Protein AF-A0A6J3BWF7-F1 (afdb_monomer_lite)

Secondary structure (DSSP, 8-state):
-BTTB-EEEEEEETTEEEEEES-GGGT---EEEEETTTTEEEEEE---SSPPP-----SPPEEEE-TTS-EEEEETTEEEEEEEEETTEEEEEETTTTTS----EEEEETTS-EEEEE---SS---HHHHHHHHHHTTS-----TT--------------

pLDDT: mean 75.86, std 21.54, range [25.66, 96.62]

Foldseek 3Di:
DPPLFDWDFDAADPQATKTDTPVVVVVFPWIWGAHPVVRDTPDTDHDGPDDRPPLPDPPDWDWDADPVRATWIDDPLWIWHFDDADPFGTKTATPCCPVQVWGWIFGAGPVRRTRDTDPDTPDDHDPVVVVVVVVVVVPDPDDDPPPDDDDDDDDDDDDD

Structure (mmCIF, N/CA/C/O backbone):
data_AF-A0A6J3BWF7-F1
#
_entry.id   AF-A0A6J3BWF7-F1
#
loop_
_atom_site.group_PDB
_atom_site.id
_atom_site.type_symbol
_atom_site.label_atom_id
_atom_site.label_alt_id
_atom_site.label_comp_id
_atom_site.label_asym_id
_atom_site.label_entity_id
_atom_site.label_seq_id
_atom_site.pdbx_PDB_ins_code
_atom_site.Cartn_x
_atom_site.Cartn_y
_atom_site.Cartn_z
_atom_site.occupancy
_atom_site.B_iso_or_equiv
_atom_site.auth_seq_id
_atom_site.auth_comp_id
_atom_site.auth_asym_id
_atom_site.auth_atom_id
_atom_site.pdbx_PDB_model_num
ATOM 1 N N . MET A 1 1 ? -7.138 -2.934 9.316 1.00 67.62 1 MET A N 1
ATOM 2 C CA . MET A 1 1 ? -8.089 -3.472 8.312 1.00 67.62 1 MET A CA 1
ATOM 3 C C . MET A 1 1 ? -9.252 -4.095 9.055 1.00 67.62 1 MET A C 1
ATOM 5 O O . MET A 1 1 ? -9.026 -4.572 10.158 1.00 67.62 1 MET A O 1
ATOM 9 N N . LEU A 1 2 ? -10.454 -4.071 8.487 1.00 71.62 2 LEU A N 1
ATOM 10 C CA . LEU A 1 2 ? -11.646 -4.719 9.043 1.00 71.62 2 LEU A CA 1
ATOM 11 C C . LEU A 1 2 ? -12.476 -5.258 7.873 1.00 71.62 2 LEU A C 1
ATOM 13 O O . LEU A 1 2 ? -12.677 -4.520 6.915 1.00 71.62 2 LEU A O 1
ATOM 17 N N . ASN A 1 3 ? -12.894 -6.526 7.920 1.00 74.75 3 ASN A N 1
ATOM 18 C CA . ASN A 1 3 ? -13.734 -7.169 6.894 1.00 74.75 3 ASN A CA 1
ATOM 19 C C . ASN A 1 3 ? -13.233 -6.982 5.450 1.00 74.75 3 ASN A C 1
ATOM 21 O O . ASN A 1 3 ? -14.001 -6.676 4.546 1.00 74.75 3 ASN A O 1
ATOM 25 N N . ASN A 1 4 ? -11.924 -7.131 5.230 1.00 73.50 4 ASN A N 1
ATOM 26 C CA . ASN A 1 4 ? -11.264 -6.898 3.936 1.00 73.50 4 ASN A CA 1
ATOM 27 C C . ASN A 1 4 ? -11.375 -5.459 3.405 1.00 73.50 4 ASN A C 1
ATOM 29 O O . ASN A 1 4 ? -11.018 -5.200 2.263 1.00 73.50 4 ASN A O 1
ATOM 33 N N . TYR A 1 5 ? -11.783 -4.498 4.233 1.00 78.31 5 TYR A N 1
ATOM 34 C CA . TYR A 1 5 ? -11.727 -3.073 3.946 1.00 78.31 5 TYR A CA 1
ATOM 35 C C . TYR A 1 5 ? -10.585 -2.406 4.726 1.00 78.31 5 TYR A C 1
ATOM 37 O O . TYR A 1 5 ? -10.270 -2.734 5.878 1.00 78.31 5 TYR A O 1
ATOM 45 N N . THR A 1 6 ? -9.924 -1.438 4.090 1.00 80.19 6 THR A N 1
ATOM 46 C CA . THR A 1 6 ? -8.898 -0.620 4.746 1.00 80.19 6 THR A CA 1
ATOM 47 C C . THR A 1 6 ? -9.501 0.710 5.167 1.00 80.19 6 THR A C 1
ATOM 49 O O . THR A 1 6 ? -10.370 1.274 4.492 1.00 80.19 6 THR A O 1
ATOM 52 N N . TYR A 1 7 ? -9.009 1.221 6.292 1.00 84.56 7 TYR A N 1
ATOM 53 C CA . TYR A 1 7 ? -9.418 2.500 6.845 1.00 84.56 7 TYR A CA 1
ATOM 54 C C . TYR A 1 7 ? -8.174 3.330 7.147 1.00 84.56 7 TYR A C 1
ATOM 56 O O . TYR A 1 7 ? -7.149 2.788 7.556 1.00 84.56 7 TYR A O 1
ATOM 64 N N . SER A 1 8 ? -8.265 4.641 6.956 1.00 81.31 8 SER A N 1
ATOM 65 C CA . SER A 1 8 ? -7.237 5.604 7.341 1.00 81.31 8 SER A CA 1
ATOM 66 C C . SER A 1 8 ? -7.757 6.487 8.470 1.00 81.31 8 SER A C 1
ATOM 68 O O . SER A 1 8 ? -8.943 6.831 8.503 1.00 81.31 8 SER A O 1
ATOM 70 N N . GLN A 1 9 ? -6.887 6.825 9.426 1.00 87.25 9 GLN A N 1
ATOM 71 C CA . GLN A 1 9 ? -7.277 7.699 10.534 1.00 87.25 9 GLN A CA 1
ATOM 72 C C . GLN A 1 9 ? -7.631 9.081 9.991 1.00 87.25 9 GLN A C 1
ATOM 74 O O . GLN A 1 9 ? -6.987 9.605 9.077 1.00 87.25 9 GLN A O 1
ATOM 79 N N . HIS A 1 10 ? -8.704 9.620 10.551 1.00 87.12 10 HIS A N 1
ATOM 80 C CA . HIS A 1 10 ? -9.316 10.869 10.150 1.00 87.12 10 HIS A CA 1
ATOM 81 C C . HIS A 1 10 ? -9.066 11.943 11.209 1.00 87.12 10 HIS A C 1
ATOM 83 O O . HIS A 1 10 ? -8.388 12.920 10.918 1.00 87.12 10 HIS A O 1
ATOM 89 N N . PHE A 1 11 ? -9.566 11.740 12.429 1.00 89.75 11 PHE A N 1
ATOM 90 C CA . PHE A 1 11 ? -9.331 12.632 13.565 1.00 89.75 11 PHE A CA 1
ATOM 91 C C . PHE A 1 11 ? -9.550 11.902 14.892 1.00 89.75 11 PHE A C 1
ATOM 93 O O . PHE A 1 11 ? -10.241 10.878 14.940 1.00 89.75 11 PHE A O 1
ATOM 100 N N . ASP A 1 12 ? -9.007 12.473 15.960 1.00 93.00 12 ASP A N 1
ATOM 101 C CA . ASP A 1 12 ? -9.118 11.942 17.314 1.00 93.00 12 ASP A CA 1
ATOM 102 C C . ASP A 1 12 ? -10.414 12.426 17.984 1.00 93.00 12 ASP A C 1
ATOM 104 O O . ASP A 1 12 ? -10.885 13.546 17.774 1.00 93.00 12 ASP A O 1
ATOM 108 N N . LEU A 1 13 ? -11.030 11.554 18.773 1.00 90.06 13 LEU A N 1
ATOM 109 C CA . LEU A 1 13 ? -12.220 11.808 19.578 1.00 90.06 13 LEU A CA 1
ATOM 110 C C . LEU A 1 13 ? -11.896 11.519 21.044 1.00 90.06 13 LEU A C 1
ATOM 112 O O . LEU A 1 13 ? -11.016 10.729 21.367 1.00 90.06 13 LEU A O 1
ATOM 116 N N . ARG A 1 14 ? -12.703 12.070 21.956 1.00 90.12 14 ARG A N 1
ATOM 117 C CA . ARG A 1 14 ? -12.611 11.745 23.392 1.00 90.12 14 ARG A CA 1
ATOM 118 C C . ARG A 1 14 ? -12.731 10.240 23.681 1.00 90.12 14 ARG A C 1
ATOM 120 O O . ARG A 1 14 ? -12.228 9.769 24.689 1.00 90.12 14 ARG A O 1
ATOM 127 N N . LEU A 1 15 ? -13.442 9.520 22.818 1.00 88.62 15 LEU A N 1
ATOM 128 C CA . LEU A 1 15 ? -13.772 8.102 22.965 1.00 88.62 15 LEU A CA 1
ATOM 129 C C . LEU A 1 15 ? -12.799 7.179 22.201 1.00 88.62 15 LEU A C 1
ATOM 131 O O . LEU A 1 15 ? -13.037 5.980 22.157 1.00 88.62 15 LEU A O 1
ATOM 135 N N . GLY A 1 16 ? -11.782 7.722 21.523 1.00 91.94 16 GLY A N 1
ATOM 136 C CA . GLY A 1 16 ? -10.867 6.968 20.657 1.00 91.94 16 GLY A CA 1
ATOM 137 C C . GLY A 1 16 ? -10.575 7.687 19.339 1.00 91.94 16 GLY A C 1
ATOM 138 O O . GLY A 1 16 ? -10.942 8.838 19.148 1.00 91.94 16 GLY A O 1
ATOM 139 N N . VAL A 1 17 ? -9.956 7.014 18.379 1.00 90.06 17 VAL A N 1
ATOM 140 C CA . VAL A 1 17 ? -9.587 7.586 17.078 1.00 90.06 17 VAL A CA 1
ATOM 141 C C . VAL A 1 17 ? -10.605 7.185 16.016 1.00 90.06 17 VAL A C 1
ATOM 143 O O . VAL A 1 17 ? -10.945 6.009 15.870 1.00 90.06 17 VAL A O 1
ATOM 146 N N . ARG A 1 18 ? -11.099 8.152 15.232 1.00 90.94 18 ARG A N 1
ATOM 147 C CA . ARG A 1 18 ? -11.984 7.869 14.098 1.00 90.94 18 ARG A CA 1
ATOM 148 C C . ARG A 1 18 ? -11.167 7.511 12.863 1.00 90.94 18 ARG A C 1
ATOM 150 O O . ARG A 1 18 ? -10.368 8.311 12.382 1.00 90.94 18 ARG A O 1
ATOM 157 N N . TYR A 1 19 ? -11.477 6.369 12.266 1.00 90.69 19 TYR A N 1
ATOM 158 C CA . TYR A 1 19 ? -10.971 5.932 10.972 1.00 90.69 19 TYR A CA 1
ATOM 159 C C . TYR A 1 19 ? -12.100 5.921 9.935 1.00 90.69 19 TYR A C 1
ATOM 161 O O . TYR A 1 19 ? -13.247 5.596 10.244 1.00 90.69 19 TYR A O 1
ATOM 169 N N . ARG A 1 20 ? -11.793 6.270 8.686 1.00 91.38 20 ARG A N 1
ATOM 170 C CA . ARG A 1 20 ? -12.732 6.225 7.549 1.00 91.38 20 ARG A CA 1
ATOM 171 C C . ARG A 1 20 ? -12.213 5.288 6.473 1.00 91.38 20 ARG A C 1
ATOM 173 O O . ARG A 1 20 ? -11.002 5.125 6.353 1.00 91.38 20 ARG A O 1
ATOM 180 N N . CYS A 1 21 ? -13.107 4.693 5.692 1.00 88.56 21 CYS A N 1
ATOM 181 C CA . CYS A 1 21 ? -12.698 3.842 4.581 1.00 88.56 21 CYS A CA 1
ATOM 182 C C . CYS A 1 21 ? -11.757 4.599 3.626 1.00 88.56 21 CYS A C 1
ATOM 184 O O . CYS A 1 21 ? -11.972 5.773 3.317 1.00 88.56 21 CYS A O 1
ATOM 186 N N . THR A 1 22 ? -10.709 3.924 3.152 1.00 83.31 22 THR A N 1
ATOM 187 C CA . THR A 1 22 ? -9.699 4.513 2.255 1.00 83.31 22 THR A CA 1
ATOM 188 C C . THR A 1 22 ? -10.232 4.828 0.857 1.00 83.31 22 THR A C 1
ATOM 190 O O . THR A 1 22 ? -9.640 5.645 0.151 1.00 83.31 22 THR A O 1
ATOM 193 N N . GLN A 1 23 ? -11.366 4.245 0.452 1.00 83.56 23 GLN A N 1
ATOM 194 C CA . GLN A 1 23 ? -12.035 4.538 -0.820 1.00 83.56 23 GLN A CA 1
ATOM 195 C C . GLN A 1 23 ? -12.910 5.799 -0.735 1.00 83.56 23 GLN A C 1
ATOM 197 O O . GLN A 1 23 ? -14.057 5.825 -1.181 1.00 83.56 23 GLN A O 1
ATOM 202 N N . GLU A 1 24 ? -12.360 6.890 -0.193 1.00 73.00 24 GLU A N 1
ATOM 203 C CA . GLU A 1 24 ? -13.062 8.178 -0.075 1.00 73.00 24 GLU A CA 1
ATOM 204 C C . GLU A 1 24 ? -13.534 8.717 -1.435 1.00 73.00 24 GLU A C 1
ATOM 206 O O . GLU A 1 24 ? -14.574 9.366 -1.530 1.00 73.00 24 GLU A O 1
ATOM 211 N N . LYS A 1 25 ? -12.797 8.393 -2.509 1.00 77.56 25 LYS A N 1
ATOM 212 C CA . LYS A 1 25 ? -13.126 8.791 -3.885 1.00 77.56 25 LYS A CA 1
ATOM 213 C C . LYS A 1 25 ? -14.453 8.205 -4.362 1.00 77.56 25 LYS A C 1
ATOM 215 O O . LYS A 1 25 ? -15.103 8.807 -5.208 1.00 77.56 25 LYS A O 1
ATOM 220 N N . LEU A 1 26 ? -14.867 7.075 -3.790 1.00 82.88 26 LEU A N 1
ATOM 221 C CA . LEU A 1 26 ? -16.158 6.438 -4.055 1.00 82.88 26 LEU A CA 1
ATOM 222 C C . LEU A 1 26 ? -17.275 7.007 -3.166 1.00 82.88 26 LEU A C 1
ATOM 224 O O . LEU A 1 26 ? -18.376 6.465 -3.129 1.00 82.88 26 LEU A O 1
ATOM 228 N N . LYS A 1 27 ? -17.010 8.102 -2.434 1.00 86.25 27 LYS A N 1
ATOM 229 C CA . LYS A 1 27 ? -17.926 8.708 -1.452 1.00 86.25 27 LYS A CA 1
ATOM 230 C C . LYS A 1 27 ? -18.414 7.699 -0.402 1.00 86.25 27 LYS A C 1
ATOM 232 O O . LYS A 1 27 ? -19.530 7.814 0.107 1.00 86.25 27 LYS A O 1
ATOM 237 N N . CYS A 1 28 ? -17.574 6.713 -0.086 1.00 89.12 28 CYS A N 1
ATOM 238 C CA . CYS A 1 28 ? -17.862 5.693 0.910 1.00 89.12 28 CYS A CA 1
ATOM 239 C C . CYS A 1 28 ? -18.031 6.324 2.299 1.00 89.12 28 CYS A C 1
ATOM 241 O O . CYS A 1 28 ? -17.238 7.176 2.704 1.00 89.12 28 CYS A O 1
ATOM 243 N N . LYS A 1 29 ? -19.067 5.901 3.031 1.00 91.81 29 LYS A N 1
ATOM 244 C CA . LYS A 1 29 ? -19.408 6.424 4.367 1.00 91.81 29 LYS A CA 1
ATOM 245 C C . LYS A 1 29 ? -18.963 5.512 5.511 1.00 91.81 29 LYS A C 1
ATOM 247 O O . LYS A 1 29 ? -19.179 5.861 6.675 1.00 91.81 29 LYS A O 1
ATOM 252 N N . ALA A 1 30 ? -18.360 4.367 5.198 1.00 92.69 30 ALA A N 1
ATOM 253 C CA . ALA A 1 30 ? -17.895 3.434 6.205 1.00 92.69 30 ALA A CA 1
ATOM 254 C C . ALA A 1 30 ? -16.822 4.074 7.097 1.00 92.69 30 ALA A C 1
ATOM 256 O O . ALA A 1 30 ? -15.896 4.752 6.633 1.00 92.69 30 ALA A O 1
ATOM 257 N N . SER A 1 31 ? -16.967 3.882 8.404 1.00 93.75 31 SER A N 1
ATOM 258 C CA . SER A 1 31 ? -16.080 4.465 9.406 1.00 93.75 31 SER A CA 1
ATOM 259 C C . SER A 1 31 ? -16.117 3.677 10.700 1.00 93.75 31 SER A C 1
ATOM 261 O O . SER A 1 31 ? -17.182 3.208 11.096 1.00 93.75 31 SER A O 1
ATOM 263 N N . VAL A 1 32 ? -14.994 3.638 11.403 1.00 94.62 32 VAL A N 1
ATOM 264 C CA . VAL A 1 32 ? -14.881 3.003 12.716 1.00 94.62 32 VAL A CA 1
ATOM 265 C C . VAL A 1 32 ? -14.281 3.967 13.734 1.00 94.62 32 VAL A C 1
ATOM 267 O O . VAL A 1 32 ? -13.579 4.907 13.364 1.00 94.62 32 VAL A O 1
ATOM 270 N N . ILE A 1 33 ? -14.577 3.762 15.012 1.00 93.88 33 ILE A N 1
ATOM 271 C CA . ILE A 1 33 ? -13.912 4.422 16.138 1.00 93.88 33 ILE A CA 1
ATOM 272 C C . ILE A 1 33 ? -13.187 3.332 16.914 1.00 93.88 33 ILE A C 1
ATOM 274 O O . ILE A 1 33 ? -13.826 2.379 17.359 1.00 93.88 33 ILE A O 1
ATOM 278 N N . TYR A 1 34 ? -11.874 3.473 17.039 1.00 90.50 34 TYR A N 1
ATOM 279 C CA . TYR A 1 34 ? -11.002 2.548 17.752 1.00 90.50 34 TYR A CA 1
ATOM 280 C C . TYR A 1 34 ? -10.490 3.224 19.020 1.00 90.50 34 TYR A C 1
ATOM 282 O O . TYR A 1 34 ? -9.918 4.309 18.943 1.00 90.50 34 TYR A O 1
ATOM 290 N N . ASP A 1 35 ? -10.720 2.613 20.174 1.00 89.50 35 ASP A N 1
ATOM 291 C CA . ASP A 1 35 ? -10.162 3.072 21.441 1.00 89.50 35 ASP A CA 1
ATOM 292 C C . ASP A 1 35 ? -8.794 2.430 21.648 1.00 89.50 35 ASP A C 1
ATOM 294 O O . ASP A 1 35 ? -8.673 1.225 21.863 1.00 89.50 35 ASP A O 1
ATOM 298 N N . GLU A 1 36 ? -7.757 3.258 21.571 1.00 83.88 36 GLU A N 1
ATOM 299 C CA . GLU A 1 36 ? -6.369 2.827 21.704 1.00 83.88 36 GLU A CA 1
ATOM 300 C C . GLU A 1 36 ? -6.022 2.378 23.129 1.00 83.88 36 GLU A C 1
ATOM 302 O O . GLU A 1 36 ? -5.105 1.579 23.296 1.00 83.88 36 GLU A O 1
ATOM 307 N N . ASN A 1 37 ? -6.763 2.829 24.150 1.00 82.50 37 ASN A N 1
ATOM 308 C CA . ASN A 1 37 ? -6.494 2.462 25.543 1.00 82.50 37 ASN A CA 1
ATOM 309 C C . ASN A 1 37 ? -6.998 1.054 25.863 1.00 82.50 37 ASN A C 1
ATOM 311 O O . ASN A 1 37 ? -6.355 0.310 26.598 1.00 82.50 37 ASN A O 1
ATOM 315 N N . THR A 1 38 ? -8.168 0.700 25.326 1.00 86.69 38 THR A N 1
ATOM 316 C CA . THR A 1 38 ? -8.789 -0.615 25.543 1.00 86.69 38 THR A CA 1
ATOM 317 C C . THR A 1 38 ? -8.464 -1.612 24.434 1.00 86.69 38 THR A C 1
ATOM 319 O O . THR A 1 38 ? -8.644 -2.812 24.622 1.00 86.69 38 THR A O 1
ATOM 322 N N . GLY A 1 39 ? -7.990 -1.137 23.280 1.00 84.25 39 GLY A N 1
ATOM 323 C CA . GLY A 1 39 ? -7.731 -1.959 22.101 1.00 84.25 39 GLY A CA 1
ATOM 324 C C . GLY A 1 39 ? -9.006 -2.440 21.403 1.00 84.25 39 GLY A C 1
ATOM 325 O O . GLY A 1 39 ? -8.992 -3.488 20.756 1.00 84.25 39 GLY A O 1
ATOM 326 N N . THR A 1 40 ? -10.124 -1.718 21.544 1.00 87.06 40 THR A N 1
ATOM 327 C CA . THR A 1 40 ? -11.446 -2.167 21.070 1.00 87.06 40 THR A CA 1
ATOM 328 C C . THR A 1 40 ? -12.087 -1.221 20.055 1.00 87.06 40 THR A C 1
ATOM 330 O O . THR A 1 40 ? -11.785 -0.029 19.984 1.00 87.06 40 THR A O 1
ATOM 333 N N . LEU A 1 41 ? -13.001 -1.752 19.235 1.00 89.62 41 LEU A N 1
ATOM 334 C CA . LEU A 1 41 ? -13.841 -0.948 18.345 1.00 89.62 41 LEU A CA 1
ATOM 335 C C . LEU A 1 41 ? -15.066 -0.438 19.113 1.00 89.62 41 LEU A C 1
ATOM 337 O O . LEU A 1 41 ? -15.986 -1.196 19.403 1.00 89.62 41 LEU A O 1
ATOM 341 N N . VAL A 1 42 ? -15.096 0.864 19.392 1.00 93.00 42 VAL A N 1
ATOM 342 C CA . VAL A 1 42 ? -16.182 1.532 20.130 1.00 93.00 42 VAL A CA 1
ATOM 343 C C . VAL A 1 42 ? -17.413 1.743 19.253 1.00 93.00 42 VAL A C 1
ATOM 345 O O . VAL A 1 42 ? -18.550 1.690 19.719 1.00 93.00 42 VAL A O 1
ATOM 348 N N . LYS A 1 43 ? -17.204 2.017 17.961 1.00 92.31 43 LYS A N 1
ATOM 349 C CA . LYS A 1 43 ? -18.292 2.211 16.999 1.00 92.31 43 LYS A CA 1
ATOM 350 C C . LYS A 1 43 ? -17.880 1.734 15.622 1.00 92.31 43 LYS A C 1
ATOM 352 O O . LYS A 1 43 ? -16.819 2.112 15.136 1.00 92.31 43 LYS A O 1
ATOM 357 N N . VAL A 1 44 ? -18.758 0.984 14.967 1.00 93.62 44 VAL A N 1
ATOM 358 C CA . VAL A 1 44 ? -18.540 0.469 13.614 1.00 93.62 44 VAL A CA 1
ATOM 359 C C . VAL A 1 44 ? -19.710 0.881 12.727 1.00 93.62 44 VAL A C 1
ATOM 361 O O . VAL A 1 44 ? -20.866 0.622 13.044 1.00 93.62 44 VAL A O 1
ATOM 364 N N . ASN A 1 45 ? -19.406 1.559 11.624 1.00 92.62 45 ASN A N 1
ATOM 365 C CA . ASN A 1 45 ? -20.311 1.744 10.497 1.00 92.62 45 ASN A CA 1
ATOM 366 C C . ASN A 1 45 ? -19.687 1.042 9.290 1.00 92.62 45 ASN A C 1
ATOM 368 O O . ASN A 1 45 ? -18.807 1.618 8.647 1.00 92.62 45 ASN A O 1
ATOM 372 N N . ASP A 1 46 ? -20.140 -0.178 9.012 1.00 87.75 46 ASP A N 1
ATOM 373 C CA . ASP A 1 46 ? -19.592 -1.058 7.968 1.00 87.75 46 ASP A CA 1
ATOM 374 C C . ASP A 1 46 ? -20.374 -0.982 6.645 1.00 87.75 46 ASP A C 1
ATOM 376 O O . ASP A 1 46 ? -20.341 -1.878 5.810 1.00 87.75 46 ASP A O 1
ATOM 380 N N . ASN A 1 47 ? -21.128 0.100 6.440 1.00 91.44 47 ASN A N 1
ATOM 381 C CA . ASN A 1 47 ? -21.897 0.291 5.216 1.00 91.44 47 ASN A CA 1
ATOM 382 C C . ASN A 1 47 ? -20.998 0.811 4.090 1.00 91.44 47 ASN A C 1
ATOM 384 O O . ASN A 1 47 ? -20.706 2.012 4.001 1.00 91.44 47 ASN A O 1
ATOM 388 N N . HIS A 1 48 ? -20.591 -0.108 3.218 1.00 87.88 48 HIS A N 1
ATOM 389 C CA . HIS A 1 48 ? -19.825 0.166 2.008 1.00 87.88 48 HIS A CA 1
ATOM 390 C C . HIS A 1 48 ? -20.741 0.271 0.784 1.00 87.88 48 HIS A C 1
ATOM 392 O O . HIS A 1 48 ? -21.679 -0.498 0.612 1.00 87.88 48 HIS A O 1
ATOM 398 N N . ASN A 1 49 ? -20.456 1.237 -0.089 1.00 89.31 49 ASN A N 1
ATOM 399 C CA . ASN A 1 49 ? -21.114 1.399 -1.393 1.00 89.31 49 ASN A CA 1
ATOM 400 C C . ASN A 1 49 ? -20.233 0.903 -2.551 1.00 89.31 49 ASN A C 1
ATOM 402 O O . ASN A 1 49 ? -20.414 1.298 -3.700 1.00 89.31 49 ASN A O 1
ATOM 406 N N . HIS A 1 50 ? -19.229 0.107 -2.217 1.00 83.75 50 HIS A N 1
ATOM 407 C CA . HIS A 1 50 ? -18.263 -0.449 -3.135 1.00 83.75 50 HIS A CA 1
ATOM 408 C C . HIS A 1 50 ? -17.852 -1.822 -2.618 1.00 83.75 50 HIS A C 1
ATOM 410 O O . HIS A 1 50 ? -17.842 -2.075 -1.407 1.00 83.75 50 HIS A O 1
ATOM 416 N N . GLU A 1 51 ? -17.471 -2.695 -3.535 1.00 78.25 51 GLU A N 1
ATOM 417 C CA . GLU A 1 51 ? -16.856 -3.962 -3.171 1.00 78.25 51 GLU A CA 1
ATOM 418 C C . GLU A 1 51 ? -15.526 -3.708 -2.449 1.00 78.25 51 GLU A C 1
ATOM 420 O O . GLU A 1 51 ? -14.900 -2.652 -2.660 1.00 78.25 51 GLU A O 1
ATOM 425 N N . PRO A 1 52 ? -15.094 -4.615 -1.553 1.00 75.19 52 PRO A N 1
ATOM 426 C CA . PRO A 1 52 ? -13.755 -4.551 -0.992 1.00 75.19 52 PRO A CA 1
ATOM 427 C C . PRO A 1 52 ? -12.769 -4.332 -2.134 1.00 75.19 52 PRO A C 1
ATOM 429 O O . PRO A 1 52 ? -12.858 -5.030 -3.144 1.00 75.19 52 PRO A O 1
ATOM 432 N N . PRO A 1 53 ? -11.867 -3.339 -2.037 1.00 67.75 53 PRO A N 1
ATOM 433 C CA . PRO A 1 53 ? -10.824 -3.207 -3.034 1.00 67.75 53 PRO A CA 1
ATOM 434 C C . PRO A 1 53 ? -10.144 -4.561 -3.137 1.00 67.75 53 PRO A C 1
ATOM 436 O O . PRO A 1 53 ? -9.806 -5.134 -2.103 1.00 67.75 53 PRO A O 1
ATOM 439 N N . GLU A 1 54 ? -9.988 -5.089 -4.348 1.00 60.00 54 GLU A N 1
ATOM 440 C CA . GLU A 1 54 ? -9.230 -6.316 -4.525 1.00 60.00 54 GLU A CA 1
ATOM 441 C C . GLU A 1 54 ? -7.795 -6.042 -4.066 1.00 60.00 54 GLU A C 1
ATOM 443 O O . GLU A 1 54 ? -6.952 -5.499 -4.788 1.00 60.00 54 GLU A O 1
ATOM 448 N N . TYR A 1 55 ? -7.523 -6.369 -2.808 1.00 55.97 55 TYR A N 1
ATOM 449 C CA . TYR A 1 55 ? -6.192 -6.394 -2.241 1.00 55.97 55 TYR A CA 1
ATOM 450 C C . TYR A 1 55 ? -5.538 -7.668 -2.748 1.00 55.97 55 TYR A C 1
ATOM 452 O O . TYR A 1 55 ? -5.338 -8.633 -2.020 1.00 55.97 55 TYR A O 1
ATOM 460 N N . PHE A 1 56 ? -5.243 -7.686 -4.046 1.00 44.50 56 PHE A N 1
ATOM 461 C CA . PHE A 1 56 ? -4.447 -8.737 -4.640 1.00 44.50 56 PHE A CA 1
ATOM 462 C C . PHE A 1 56 ? -3.034 -8.616 -4.094 1.00 44.50 56 PHE A C 1
ATOM 464 O O . PHE A 1 56 ? -2.213 -7.874 -4.636 1.00 44.50 56 PHE A O 1
ATOM 471 N N . CYS A 1 57 ? -2.753 -9.367 -3.033 1.00 46.44 57 CYS A N 1
ATOM 472 C CA . CYS A 1 57 ? -1.491 -10.073 -2.952 1.00 46.44 57 CYS A CA 1
ATOM 473 C C . CYS A 1 57 ? -1.521 -11.209 -1.912 1.00 46.44 57 CYS A C 1
ATOM 475 O O . CYS A 1 57 ? -0.749 -11.190 -0.963 1.00 46.44 57 CYS A O 1
ATOM 477 N N . ASP A 1 58 ? -2.273 -12.286 -2.168 1.00 52.16 58 ASP A N 1
ATOM 478 C CA . ASP A 1 58 ? -1.886 -13.621 -1.646 1.00 52.16 58 ASP A CA 1
ATOM 479 C C . ASP A 1 58 ? -0.499 -14.049 -2.168 1.00 52.16 58 ASP A C 1
ATOM 481 O O . ASP A 1 58 ? 0.099 -15.041 -1.751 1.00 52.16 58 ASP A O 1
ATOM 485 N N . LYS A 1 59 ? 0.035 -13.302 -3.136 1.00 58.12 59 LYS A N 1
ATOM 486 C CA . LYS A 1 59 ? 1.347 -13.525 -3.705 1.00 58.12 59 LYS A CA 1
ATOM 487 C C . LYS A 1 59 ? 2.412 -13.025 -2.737 1.00 58.12 59 LYS A C 1
ATOM 489 O O . LYS A 1 59 ? 2.503 -11.835 -2.438 1.00 58.12 59 LYS A O 1
ATOM 494 N N . ALA A 1 60 ? 3.261 -13.943 -2.299 1.00 66.19 60 ALA A N 1
ATOM 495 C CA . ALA A 1 60 ? 4.431 -13.609 -1.507 1.00 66.19 60 ALA A CA 1
ATOM 496 C C . ALA A 1 60 ? 5.320 -12.608 -2.263 1.00 66.19 60 ALA A C 1
ATOM 498 O O . ALA A 1 60 ? 5.796 -12.887 -3.368 1.00 66.19 60 ALA A O 1
ATOM 499 N N . VAL A 1 61 ? 5.561 -11.451 -1.649 1.00 80.62 61 VAL A N 1
ATOM 500 C CA . VAL A 1 61 ? 6.587 -10.516 -2.104 1.00 80.62 61 VAL A CA 1
ATOM 501 C C . VAL A 1 61 ? 7.913 -10.907 -1.479 1.00 80.62 61 VAL A C 1
ATOM 503 O O . VAL A 1 61 ? 8.002 -11.157 -0.279 1.00 80.62 61 VAL A O 1
ATOM 506 N N . LEU A 1 62 ? 8.958 -10.947 -2.299 1.00 85.75 62 LEU A N 1
ATOM 507 C CA . LEU A 1 62 ? 10.306 -11.255 -1.838 1.00 85.75 62 LEU A CA 1
ATOM 508 C C . LEU A 1 62 ? 11.124 -9.972 -1.726 1.00 85.75 62 LEU A C 1
ATOM 510 O O . LEU A 1 62 ? 11.117 -9.147 -2.640 1.00 85.75 62 LEU A O 1
ATOM 514 N N . MET A 1 63 ? 11.871 -9.836 -0.632 1.00 88.12 63 MET A N 1
ATOM 515 C CA . MET A 1 63 ? 12.933 -8.840 -0.536 1.00 88.12 63 MET A CA 1
ATOM 516 C C . MET A 1 63 ? 14.164 -9.355 -1.284 1.00 88.12 63 MET A C 1
ATOM 518 O O . MET A 1 63 ? 14.622 -10.473 -1.041 1.00 88.12 63 MET A O 1
ATOM 522 N N . VAL A 1 64 ? 14.708 -8.551 -2.194 1.00 88.50 64 VAL A N 1
ATOM 523 C CA . VAL A 1 64 ? 15.910 -8.883 -2.966 1.00 88.50 64 VAL A CA 1
ATOM 524 C C . VAL A 1 64 ? 16.892 -7.716 -2.967 1.00 88.50 64 VAL A C 1
ATOM 526 O O . VAL A 1 64 ? 16.501 -6.554 -2.885 1.00 88.50 64 VAL A O 1
ATOM 529 N N . LYS A 1 65 ? 18.185 -8.014 -3.107 1.00 86.75 65 LYS A N 1
ATOM 530 C CA . LYS A 1 65 ? 19.227 -6.990 -3.243 1.00 86.75 65 LYS A CA 1
ATOM 531 C C . LYS A 1 65 ? 19.437 -6.627 -4.712 1.00 86.75 65 LYS A C 1
ATOM 533 O O . LYS A 1 65 ? 19.642 -7.497 -5.559 1.00 86.75 65 LYS A O 1
ATOM 538 N N . GLY A 1 66 ? 19.386 -5.334 -5.018 1.00 83.62 66 GLY A N 1
ATOM 539 C CA . GLY A 1 66 ? 19.784 -4.781 -6.309 1.00 83.62 66 GLY A CA 1
ATOM 540 C C . GLY A 1 66 ? 21.303 -4.806 -6.507 1.00 83.62 66 GLY A C 1
ATOM 541 O O . GLY A 1 66 ? 22.069 -5.010 -5.568 1.00 83.62 66 GLY A O 1
ATOM 542 N N . ARG A 1 67 ? 21.762 -4.536 -7.738 1.00 80.00 67 ARG A N 1
ATOM 543 C CA . ARG A 1 67 ? 23.202 -4.521 -8.092 1.00 80.00 67 ARG A CA 1
ATOM 544 C C . ARG A 1 67 ? 24.026 -3.501 -7.301 1.00 80.00 67 ARG A C 1
ATOM 546 O O . ARG A 1 67 ? 25.225 -3.663 -7.149 1.00 80.00 67 ARG A O 1
ATOM 553 N N . ASN A 1 68 ? 23.376 -2.451 -6.813 1.00 81.19 68 ASN A N 1
ATOM 554 C CA . ASN A 1 68 ? 23.959 -1.397 -5.986 1.00 81.19 68 ASN A CA 1
ATOM 555 C C . ASN A 1 68 ? 23.765 -1.647 -4.478 1.00 81.19 68 ASN A C 1
ATOM 557 O O . ASN A 1 68 ? 23.894 -0.716 -3.690 1.00 81.19 68 ASN A O 1
ATOM 561 N N . GLY A 1 69 ? 23.375 -2.863 -4.078 1.00 84.44 69 GLY A N 1
ATOM 562 C CA . GLY A 1 69 ? 23.133 -3.235 -2.681 1.00 84.44 69 GLY A CA 1
ATOM 563 C C . GLY A 1 69 ? 21.822 -2.712 -2.084 1.00 84.44 69 GLY A C 1
ATOM 564 O O . GLY A 1 69 ? 21.507 -3.044 -0.942 1.00 84.44 69 GLY A O 1
ATOM 565 N N . LYS A 1 70 ? 21.033 -1.931 -2.836 1.00 87.94 70 LYS A N 1
ATOM 566 C CA . LYS A 1 70 ? 19.744 -1.408 -2.364 1.00 87.94 70 LYS A CA 1
ATOM 567 C C . LYS A 1 70 ? 18.693 -2.507 -2.287 1.00 87.94 70 LYS A C 1
ATOM 569 O O . LYS A 1 70 ? 18.659 -3.399 -3.134 1.00 87.94 70 LYS A O 1
ATOM 574 N N . ASP A 1 71 ? 17.816 -2.395 -1.302 1.00 91.06 71 ASP A N 1
ATOM 575 C CA . ASP A 1 71 ? 16.668 -3.279 -1.157 1.00 91.06 71 ASP A CA 1
ATOM 576 C C . ASP A 1 71 ? 15.611 -3.002 -2.226 1.00 91.06 71 ASP A C 1
ATOM 578 O O . ASP A 1 71 ? 15.273 -1.855 -2.530 1.00 91.06 71 ASP A O 1
ATOM 582 N N . LEU A 1 72 ? 15.112 -4.083 -2.816 1.00 93.19 72 LEU A N 1
ATOM 583 C CA . LEU A 1 72 ? 14.059 -4.099 -3.815 1.00 93.19 72 LEU A CA 1
ATOM 584 C C . LEU A 1 72 ? 12.999 -5.115 -3.403 1.00 93.19 72 LEU A C 1
ATOM 586 O O . LEU A 1 72 ? 13.311 -6.172 -2.858 1.00 93.19 72 LEU A O 1
ATOM 590 N N . LEU A 1 73 ? 11.752 -4.831 -3.754 1.00 92.31 73 LEU A N 1
ATOM 591 C CA . LEU A 1 73 ? 10.685 -5.819 -3.686 1.00 92.31 73 LEU A CA 1
ATOM 592 C C . LEU A 1 73 ? 10.550 -6.547 -5.010 1.00 92.31 73 LEU A C 1
ATOM 594 O O . LEU A 1 73 ? 10.732 -5.952 -6.073 1.00 92.31 73 LEU A O 1
ATOM 598 N N . MET A 1 74 ? 10.188 -7.821 -4.944 1.00 89.31 74 MET A N 1
ATOM 599 C CA . MET A 1 74 ? 9.912 -8.649 -6.103 1.00 89.31 74 MET A CA 1
ATOM 600 C C . MET A 1 74 ? 8.526 -9.266 -6.033 1.00 89.31 74 MET A C 1
ATOM 602 O O . MET A 1 74 ? 8.192 -9.935 -5.059 1.00 89.31 74 MET A O 1
ATOM 606 N N . LEU A 1 75 ? 7.771 -9.096 -7.115 1.00 87.56 75 LEU A N 1
ATOM 607 C CA . LEU A 1 75 ? 6.463 -9.707 -7.312 1.00 87.56 75 LEU A CA 1
ATOM 608 C C . LEU A 1 75 ? 6.332 -10.140 -8.775 1.00 87.56 75 LEU A C 1
ATOM 610 O O . LEU A 1 75 ? 6.583 -9.335 -9.671 1.00 87.56 75 LEU A O 1
ATOM 614 N N . ASP A 1 76 ? 5.972 -11.404 -9.013 1.00 83.81 76 ASP A N 1
ATOM 615 C CA . ASP A 1 76 ? 5.770 -11.983 -10.355 1.00 83.81 76 ASP A CA 1
ATOM 616 C C . ASP A 1 76 ? 6.950 -11.762 -11.333 1.00 83.81 76 ASP A C 1
ATOM 618 O O . ASP A 1 76 ? 6.767 -11.548 -12.528 1.00 83.81 76 ASP A O 1
ATOM 622 N N . GLY A 1 77 ? 8.192 -11.776 -10.831 1.00 87.06 77 GLY A N 1
ATOM 623 C CA . GLY A 1 77 ? 9.400 -11.556 -11.646 1.00 87.06 77 GLY A CA 1
ATOM 624 C C . GLY A 1 77 ? 9.692 -10.087 -11.993 1.00 87.06 77 GLY A C 1
ATOM 625 O O . GLY A 1 77 ? 10.680 -9.792 -12.673 1.00 87.06 77 GLY A O 1
ATOM 626 N N . TYR A 1 78 ? 8.879 -9.155 -11.498 1.00 91.00 78 TYR A N 1
ATOM 627 C CA . TYR A 1 78 ? 9.107 -7.716 -11.589 1.00 91.00 78 TYR A CA 1
ATOM 628 C C . TYR A 1 78 ? 9.710 -7.186 -10.295 1.00 91.00 78 TYR A C 1
ATOM 630 O O . TYR A 1 78 ? 9.356 -7.643 -9.209 1.00 91.00 78 TYR A O 1
ATOM 638 N N . THR A 1 79 ? 10.606 -6.204 -10.407 1.00 93.19 79 THR A N 1
ATOM 639 C CA . THR A 1 79 ? 11.236 -5.567 -9.248 1.00 93.19 79 THR A CA 1
ATOM 640 C C . THR A 1 79 ? 10.774 -4.137 -9.051 1.00 93.19 79 THR A C 1
ATOM 642 O O . THR A 1 79 ? 10.516 -3.401 -10.008 1.00 93.19 79 THR A O 1
ATOM 645 N N . TYR A 1 80 ? 10.712 -3.736 -7.788 1.00 94.38 80 TYR A N 1
ATOM 646 C CA . TYR A 1 80 ? 10.232 -2.436 -7.357 1.00 94.38 80 TYR A CA 1
ATOM 647 C C . TYR A 1 80 ? 11.226 -1.830 -6.368 1.00 94.38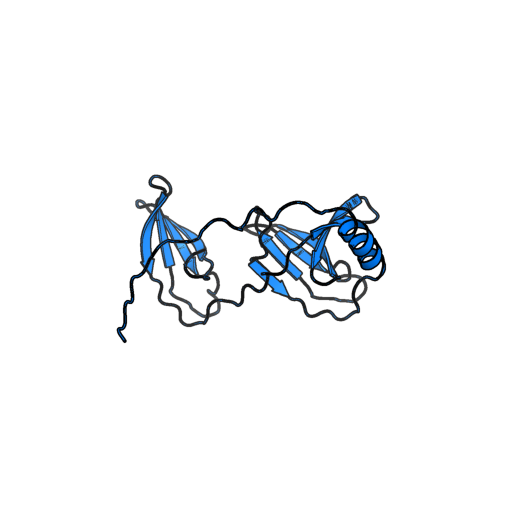 80 TYR A C 1
ATOM 649 O O . TYR A 1 80 ? 11.751 -2.535 -5.510 1.00 94.38 80 TYR A O 1
ATOM 657 N N . TYR A 1 81 ? 11.481 -0.529 -6.475 1.00 95.25 81 TYR A N 1
ATOM 658 C CA . T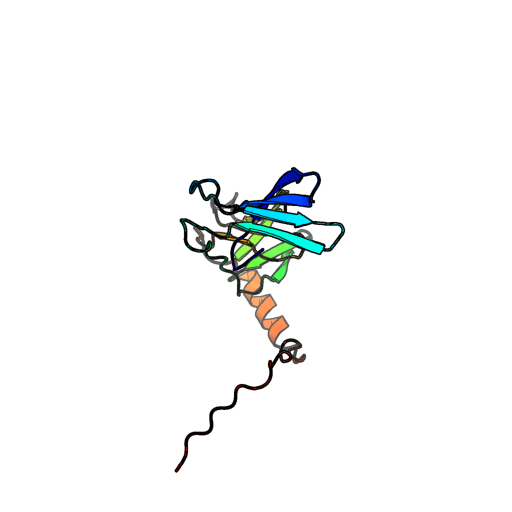YR A 1 81 ? 12.299 0.228 -5.528 1.00 95.25 81 TYR A CA 1
ATOM 659 C C . TYR A 1 81 ? 11.407 1.103 -4.649 1.00 95.25 81 TYR A C 1
ATOM 661 O O . TYR A 1 81 ? 10.354 1.571 -5.095 1.00 95.25 81 TYR A O 1
ATOM 669 N N . GLN A 1 82 ? 11.834 1.350 -3.414 1.00 95.62 82 GLN A N 1
ATOM 670 C CA . GLN A 1 82 ? 11.138 2.242 -2.495 1.00 95.62 82 GLN A CA 1
ATOM 671 C C . GLN A 1 82 ? 11.192 3.670 -3.047 1.00 95.62 82 GLN A C 1
ATOM 673 O O . GLN A 1 82 ? 12.248 4.295 -3.099 1.00 95.62 82 GLN A O 1
ATOM 678 N N . HIS A 1 83 ? 10.052 4.168 -3.518 1.00 95.25 83 HIS A N 1
ATOM 679 C CA . HIS A 1 83 ? 9.975 5.438 -4.232 1.00 95.25 83 HIS A CA 1
ATOM 680 C C . HIS A 1 83 ? 9.616 6.587 -3.293 1.00 95.25 83 HIS A C 1
ATOM 682 O O . HIS A 1 83 ? 10.257 7.631 -3.337 1.00 95.25 83 HIS A O 1
ATOM 688 N N . LYS A 1 84 ? 8.599 6.417 -2.445 1.00 94.56 84 LYS A N 1
ATOM 689 C CA . LYS A 1 84 ? 8.225 7.441 -1.462 1.00 94.56 84 LYS A CA 1
ATOM 690 C C . LYS A 1 84 ? 7.531 6.851 -0.245 1.00 94.56 84 LYS A C 1
ATOM 692 O O . LYS A 1 84 ? 6.896 5.801 -0.345 1.00 94.56 84 LYS A O 1
ATOM 697 N N . LEU A 1 85 ? 7.629 7.566 0.871 1.00 94.62 85 LEU A N 1
ATOM 698 C CA . LEU A 1 85 ? 6.866 7.301 2.086 1.00 94.62 85 LEU A CA 1
ATOM 699 C C . LEU A 1 85 ? 5.374 7.595 1.848 1.00 94.62 85 LEU A C 1
ATOM 701 O O . LEU A 1 85 ? 5.012 8.547 1.151 1.00 94.62 85 LEU A O 1
ATOM 705 N N . LEU A 1 86 ? 4.520 6.743 2.403 1.00 87.69 86 LEU A N 1
ATOM 706 C CA . LEU A 1 86 ? 3.075 6.911 2.529 1.00 87.69 86 LEU A CA 1
ATOM 707 C C . LEU A 1 86 ? 2.725 7.013 4.021 1.00 87.69 86 LEU A C 1
ATOM 709 O O . LEU A 1 86 ? 3.560 6.752 4.881 1.00 87.69 86 LEU A O 1
ATOM 713 N N . ARG A 1 87 ? 1.480 7.379 4.338 1.00 83.62 87 ARG A N 1
ATOM 714 C CA . ARG A 1 87 ? 1.007 7.504 5.728 1.00 83.62 87 ARG A CA 1
ATOM 715 C C . ARG A 1 87 ? 1.154 6.199 6.523 1.00 83.62 87 ARG A C 1
ATOM 717 O O . ARG A 1 87 ? 1.409 6.232 7.717 1.00 83.62 87 ARG A O 1
ATOM 724 N N . ASP A 1 88 ? 0.946 5.076 5.855 1.00 80.62 88 ASP A N 1
ATOM 725 C CA . ASP A 1 88 ? 0.827 3.730 6.410 1.00 80.62 88 ASP A CA 1
ATOM 726 C C . ASP A 1 88 ? 1.890 2.764 5.862 1.00 80.62 88 ASP A C 1
ATOM 728 O O . ASP A 1 88 ? 1.763 1.551 6.016 1.00 80.62 88 ASP A O 1
ATOM 732 N N . GLY A 1 89 ? 2.945 3.287 5.228 1.00 90.31 89 GLY A N 1
ATOM 733 C CA . GLY A 1 89 ? 4.020 2.475 4.670 1.00 90.31 89 GLY A CA 1
ATOM 734 C C . GLY A 1 89 ? 4.749 3.166 3.530 1.00 90.31 89 GLY A C 1
ATOM 735 O O . GLY A 1 89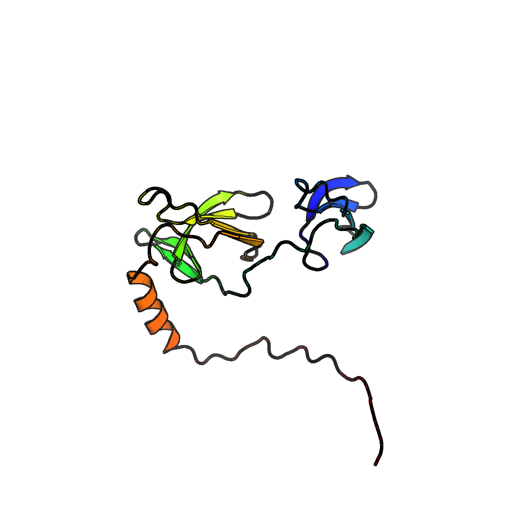 ? 5.116 4.333 3.618 1.00 90.31 89 GLY A O 1
ATOM 736 N N . TYR A 1 90 ? 4.951 2.463 2.422 1.00 95.12 90 TYR A N 1
ATOM 737 C CA . TYR A 1 90 ? 5.765 2.928 1.309 1.00 95.12 90 TYR A CA 1
ATOM 738 C C . TYR A 1 90 ? 5.130 2.616 -0.035 1.00 95.12 90 TYR A C 1
ATOM 740 O O . TYR A 1 90 ? 4.557 1.551 -0.267 1.00 95.12 90 TYR A O 1
ATOM 748 N N . ARG A 1 91 ? 5.317 3.536 -0.980 1.00 95.12 91 ARG A N 1
ATOM 749 C CA . ARG A 1 91 ? 5.085 3.271 -2.393 1.00 95.12 91 ARG A CA 1
ATOM 750 C C . ARG A 1 91 ? 6.364 2.731 -3.005 1.00 95.12 91 ARG A C 1
ATOM 752 O O . ARG A 1 91 ? 7.349 3.458 -3.123 1.00 95.12 91 ARG A O 1
ATOM 759 N N . TRP A 1 92 ? 6.307 1.501 -3.484 1.00 96.31 92 TRP A N 1
ATOM 760 C CA . TRP A 1 92 ? 7.358 0.858 -4.253 1.00 96.31 92 TRP A CA 1
ATOM 761 C C . TRP A 1 92 ? 7.018 0.953 -5.738 1.00 96.31 92 TRP A C 1
ATOM 763 O O . TRP A 1 92 ? 5.950 0.530 -6.158 1.00 96.31 92 TRP A O 1
ATOM 773 N N . SER A 1 93 ? 7.871 1.569 -6.551 1.00 96.62 93 SER A N 1
ATOM 774 C CA . SER A 1 93 ? 7.619 1.730 -7.994 1.00 96.62 93 SER A CA 1
ATOM 775 C C . SER A 1 93 ? 8.498 0.789 -8.795 1.00 96.62 93 SER A C 1
ATOM 777 O O . SER A 1 93 ? 9.599 0.468 -8.358 1.00 96.62 93 SER A O 1
ATOM 779 N N . CYS A 1 94 ? 8.017 0.339 -9.953 1.00 95.75 94 CYS A N 1
ATOM 780 C CA . CYS A 1 94 ? 8.789 -0.534 -10.829 1.00 95.75 94 CYS A CA 1
ATOM 781 C C . CYS A 1 94 ? 10.175 0.072 -11.102 1.00 95.75 94 CYS A C 1
ATOM 783 O O . CYS A 1 94 ? 10.295 1.257 -11.418 1.00 95.75 94 CYS A O 1
ATOM 785 N N . THR A 1 95 ? 11.228 -0.738 -11.011 1.00 94.00 95 THR A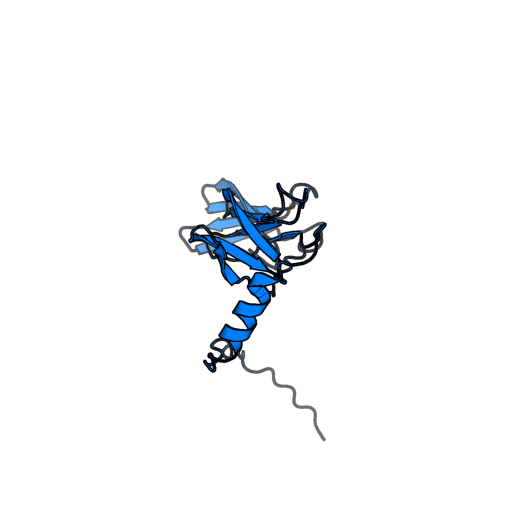 N 1
ATOM 786 C CA . THR A 1 95 ? 12.612 -0.313 -11.291 1.00 94.00 95 THR A CA 1
ATOM 787 C C . THR A 1 95 ? 12.797 0.219 -12.712 1.00 94.00 95 THR A C 1
ATOM 789 O O . THR A 1 95 ? 13.641 1.080 -12.943 1.00 94.00 95 THR A O 1
ATOM 792 N N . GLN A 1 96 ? 11.948 -0.208 -13.649 1.00 93.56 96 GLN A N 1
ATOM 793 C CA . GLN A 1 96 ? 11.943 0.249 -15.038 1.00 93.56 96 GLN A CA 1
ATOM 794 C C . GLN A 1 96 ? 11.051 1.484 -15.273 1.00 93.56 96 GLN A C 1
ATOM 796 O O . GLN A 1 96 ? 10.778 1.841 -16.421 1.00 93.56 96 GLN A O 1
ATOM 801 N N . MET A 1 97 ? 10.594 2.166 -14.213 1.00 94.19 97 MET A N 1
ATOM 802 C CA . MET A 1 97 ? 9.770 3.377 -14.336 1.00 94.19 97 MET A CA 1
ATOM 803 C C . MET A 1 97 ? 10.472 4.480 -15.136 1.00 94.19 97 MET A C 1
ATOM 805 O O . MET A 1 97 ? 9.836 5.114 -15.973 1.00 94.19 97 MET A O 1
ATOM 809 N N . GLY A 1 98 ? 11.772 4.695 -14.908 1.00 92.00 98 GLY A N 1
ATOM 810 C CA . GLY A 1 98 ? 12.552 5.694 -15.645 1.00 92.00 98 GLY A CA 1
ATOM 811 C C . GLY A 1 98 ? 12.969 5.231 -17.042 1.00 92.00 98 GLY A C 1
ATOM 812 O O . GLY A 1 98 ? 12.884 5.994 -17.994 1.00 92.00 98 GLY A O 1
ATOM 813 N N . SER A 1 99 ? 13.386 3.970 -17.183 1.00 91.38 99 SER A N 1
ATOM 814 C CA . SER A 1 99 ? 13.989 3.449 -18.419 1.00 91.38 99 SER A CA 1
ATOM 815 C C . SER A 1 99 ? 12.982 2.957 -19.464 1.00 91.38 99 SER A C 1
ATOM 817 O O . SER A 1 99 ? 13.322 2.877 -20.641 1.00 91.38 99 SER A O 1
ATOM 819 N N . ARG A 1 100 ? 11.760 2.584 -19.057 1.00 89.31 100 ARG A N 1
ATOM 820 C CA . ARG A 1 100 ? 10.707 2.024 -19.934 1.00 89.31 100 ARG A CA 1
ATOM 821 C C . ARG A 1 100 ? 9.343 2.678 -19.726 1.00 89.31 100 ARG A C 1
ATOM 823 O O . ARG A 1 100 ? 8.321 2.111 -20.113 1.00 89.31 100 ARG A O 1
ATOM 830 N N . SER A 1 101 ? 9.320 3.822 -19.042 1.00 92.94 101 SER A N 1
ATOM 831 C CA . SER A 1 101 ? 8.094 4.546 -18.681 1.00 92.94 101 SER A CA 1
ATOM 832 C C . SER A 1 101 ? 7.055 3.671 -17.962 1.00 92.94 101 SER A C 1
ATOM 834 O O . SER A 1 101 ? 5.857 3.954 -18.004 1.00 92.94 101 SER A O 1
ATOM 836 N N . CYS A 1 102 ? 7.502 2.602 -17.291 1.00 95.25 102 CYS A N 1
ATOM 837 C CA . CYS A 1 102 ? 6.617 1.653 -16.633 1.00 95.25 102 CYS A CA 1
ATOM 838 C C . CYS A 1 102 ? 5.905 2.310 -15.448 1.00 95.25 102 CYS A C 1
ATOM 840 O O . CYS A 1 102 ? 6.508 3.053 -14.674 1.00 95.25 102 CYS A O 1
ATOM 842 N N . ARG A 1 103 ? 4.611 2.031 -15.278 1.00 94.44 103 ARG A N 1
ATOM 843 C CA . ARG A 1 103 ? 3.799 2.598 -14.190 1.00 94.44 103 ARG A CA 1
ATOM 844 C C . ARG A 1 103 ? 3.361 1.561 -13.158 1.00 94.44 103 ARG A C 1
ATOM 846 O O . ARG A 1 103 ? 2.527 1.896 -12.321 1.00 94.44 103 ARG A O 1
ATOM 853 N N . GLY A 1 104 ? 3.918 0.350 -13.193 1.00 94.31 104 GLY A N 1
ATOM 854 C CA . GLY A 1 104 ? 3.689 -0.659 -12.161 1.00 94.31 104 GLY A CA 1
ATOM 855 C C . GLY A 1 104 ? 4.168 -0.177 -10.787 1.00 94.31 104 GLY A C 1
ATOM 856 O O . GLY A 1 104 ? 5.214 0.473 -10.672 1.00 94.31 104 GLY A O 1
ATOM 857 N N . PHE A 1 105 ? 3.397 -0.456 -9.737 1.00 94.69 105 PHE A N 1
ATOM 858 C CA . PHE A 1 105 ? 3.730 -0.057 -8.365 1.00 94.69 105 PHE A CA 1
ATOM 859 C C . PHE A 1 105 ? 3.078 -0.969 -7.324 1.00 94.69 105 PHE A C 1
ATOM 861 O O . PHE A 1 105 ? 2.048 -1.576 -7.593 1.00 94.69 105 PHE A O 1
ATOM 868 N N . LEU A 1 106 ? 3.637 -0.981 -6.116 1.00 92.75 106 LEU A N 1
ATOM 869 C CA . LEU A 1 106 ? 3.075 -1.595 -4.917 1.00 92.75 106 LEU A CA 1
ATOM 870 C C . LEU A 1 106 ? 2.936 -0.529 -3.823 1.00 92.75 106 LEU A C 1
ATOM 872 O O . LEU A 1 106 ? 3.791 0.349 -3.697 1.00 92.75 106 LEU A O 1
ATOM 876 N N . HIS A 1 107 ? 1.873 -0.585 -3.031 1.00 90.69 107 HIS A N 1
ATOM 877 C CA . HIS A 1 107 ? 1.813 0.066 -1.725 1.00 90.69 107 HIS A CA 1
ATOM 878 C C . HIS A 1 107 ? 1.988 -1.016 -0.675 1.00 90.69 107 HIS A C 1
ATOM 880 O O . HIS A 1 107 ? 1.258 -2.006 -0.688 1.00 90.69 107 HIS A O 1
ATOM 886 N N . VAL A 1 108 ? 2.974 -0.832 0.189 1.00 88.06 108 VAL A N 1
ATOM 887 C CA . VAL A 1 108 ? 3.392 -1.839 1.159 1.00 88.06 108 VAL A CA 1
ATOM 888 C C . VAL A 1 108 ? 3.413 -1.201 2.530 1.00 88.06 108 VAL A C 1
ATOM 890 O O . VAL A 1 108 ? 3.970 -0.114 2.663 1.00 88.06 108 VAL A O 1
ATOM 893 N N . THR A 1 109 ? 2.795 -1.838 3.519 1.00 84.12 109 THR A N 1
ATOM 894 C CA . THR A 1 109 ? 2.760 -1.333 4.892 1.00 84.12 109 THR A CA 1
ATOM 895 C C . THR A 1 109 ? 4.124 -1.439 5.565 1.00 84.12 109 THR A C 1
ATOM 897 O O . THR A 1 109 ? 5.038 -2.090 5.053 1.00 84.12 109 THR A O 1
ATOM 900 N N . ASN A 1 110 ? 4.266 -0.820 6.737 1.00 80.62 110 ASN A N 1
ATOM 901 C CA . ASN A 1 110 ? 5.458 -0.997 7.572 1.00 80.62 110 ASN A CA 1
ATOM 902 C C . ASN A 1 110 ? 5.674 -2.463 7.995 1.00 80.62 110 ASN A C 1
ATOM 904 O O . ASN A 1 110 ? 6.816 -2.888 8.129 1.00 80.62 110 ASN A O 1
ATOM 908 N N . ASP A 1 111 ? 4.598 -3.249 8.096 1.00 79.31 111 ASP A N 1
ATOM 909 C CA . ASP A 1 111 ? 4.633 -4.690 8.393 1.00 79.31 111 ASP A CA 1
ATOM 910 C C . ASP A 1 111 ? 4.877 -5.557 7.144 1.00 79.31 111 ASP A C 1
ATOM 912 O O . ASP A 1 111 ? 4.613 -6.757 7.143 1.00 79.31 111 ASP A O 1
ATOM 916 N N . MET A 1 112 ? 5.361 -4.956 6.052 1.00 77.88 112 MET A N 1
ATOM 917 C CA . MET A 1 112 ? 5.686 -5.632 4.791 1.00 77.88 112 MET A CA 1
ATOM 918 C C . MET A 1 112 ? 4.489 -6.272 4.068 1.00 77.88 112 MET A C 1
ATOM 920 O O . MET A 1 112 ? 4.670 -7.145 3.217 1.00 77.88 112 MET A O 1
ATOM 924 N N . LEU A 1 113 ? 3.267 -5.802 4.336 1.00 80.12 113 LEU A N 1
ATOM 925 C CA . LEU A 1 113 ? 2.054 -6.286 3.673 1.00 80.12 113 LEU A CA 1
ATOM 926 C C . LEU A 1 113 ? 1.728 -5.440 2.444 1.00 80.12 113 LEU A C 1
ATOM 928 O O . LEU A 1 113 ? 1.658 -4.214 2.525 1.00 80.12 113 LEU A O 1
ATOM 932 N N . VAL A 1 114 ? 1.484 -6.075 1.297 1.00 83.56 114 VAL A N 1
ATOM 933 C CA . VAL A 1 114 ? 1.044 -5.362 0.090 1.00 83.56 114 VAL A CA 1
ATOM 934 C C . VAL A 1 114 ? -0.440 -5.038 0.201 1.00 83.56 114 VAL A C 1
ATOM 936 O O . VAL A 1 114 ? -1.288 -5.917 0.115 1.00 83.56 114 VAL A O 1
ATOM 939 N N . VAL A 1 115 ? -0.756 -3.754 0.328 1.00 80.00 115 VAL A N 1
ATOM 940 C CA . VAL A 1 115 ? -2.133 -3.235 0.414 1.00 80.00 115 VAL A CA 1
ATOM 941 C C . VAL A 1 115 ? -2.617 -2.622 -0.895 1.00 80.00 115 VAL A C 1
ATOM 943 O O . VAL A 1 115 ? -3.733 -2.125 -0.983 1.00 80.00 115 VAL A O 1
ATOM 946 N N . ARG A 1 116 ? -1.779 -2.580 -1.932 1.00 81.25 116 ARG A N 1
ATOM 947 C CA . ARG A 1 116 ? -2.197 -2.224 -3.292 1.00 81.25 116 ARG A CA 1
ATOM 948 C C . ARG A 1 116 ? -1.138 -2.661 -4.283 1.00 81.25 116 ARG A C 1
ATOM 950 O O . ARG A 1 116 ? 0.039 -2.404 -4.044 1.00 81.25 116 ARG A O 1
ATOM 957 N N . ALA A 1 117 ? -1.543 -3.192 -5.427 1.00 86.00 117 ALA A N 1
ATOM 958 C CA . ALA A 1 117 ? -0.632 -3.484 -6.523 1.00 86.00 117 ALA A CA 1
ATOM 959 C C . ALA A 1 117 ? -1.208 -3.000 -7.858 1.00 86.00 117 ALA A C 1
ATOM 961 O O . ALA A 1 117 ? -2.397 -3.131 -8.125 1.00 86.00 117 ALA A O 1
ATOM 962 N N . LYS A 1 118 ? -0.348 -2.432 -8.702 1.00 88.25 118 LYS A N 1
ATOM 963 C CA . LYS A 1 118 ? -0.567 -2.285 -10.139 1.00 88.25 118 LYS A CA 1
ATOM 964 C C . LYS A 1 118 ? 0.470 -3.157 -10.836 1.00 88.25 118 LYS A C 1
ATOM 966 O O . LYS A 1 118 ? 1.645 -2.789 -10.876 1.00 88.25 118 LYS A O 1
ATOM 971 N N . THR A 1 119 ? 0.026 -4.306 -11.336 1.00 85.50 119 THR A N 1
ATOM 972 C CA . THR A 1 119 ? 0.867 -5.375 -11.906 1.00 85.50 119 THR A CA 1
ATOM 973 C C . THR A 1 119 ? 0.900 -5.377 -13.434 1.00 85.50 119 THR A C 1
ATOM 975 O O . THR A 1 119 ? 1.548 -6.225 -14.035 1.00 85.50 119 THR A O 1
ATOM 978 N N . GLU A 1 120 ? 0.250 -4.410 -14.078 1.00 87.88 120 GLU A N 1
ATOM 979 C CA . GLU A 1 120 ? 0.389 -4.158 -15.512 1.00 87.88 120 GLU A CA 1
ATOM 980 C C . GLU A 1 120 ? 1.740 -3.489 -15.795 1.00 87.88 120 GLU A C 1
ATOM 982 O O . GLU A 1 120 ? 2.018 -2.383 -15.310 1.00 87.88 120 GLU 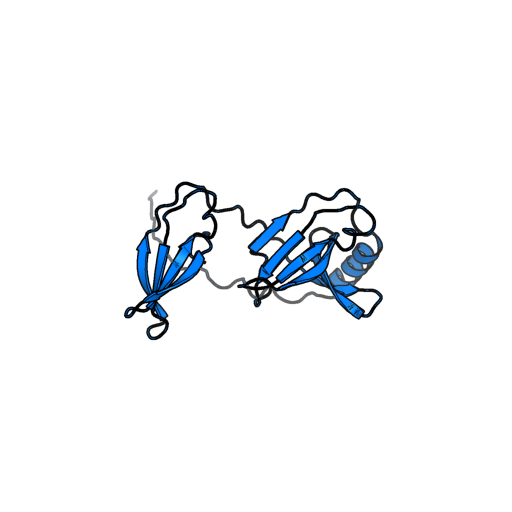A O 1
ATOM 987 N N . HIS A 1 121 ? 2.568 -4.142 -16.611 1.00 89.81 121 HIS A N 1
ATOM 988 C CA . HIS A 1 121 ? 3.889 -3.648 -17.001 1.00 89.81 121 HIS A CA 1
ATOM 989 C C . HIS A 1 121 ? 3.985 -3.476 -18.514 1.00 89.81 121 HIS A C 1
ATOM 991 O O . HIS A 1 121 ? 3.474 -4.280 -19.284 1.00 89.81 121 HIS A O 1
ATOM 997 N N . THR A 1 122 ? 4.711 -2.447 -18.945 1.00 92.44 122 THR A N 1
ATOM 998 C CA . THR A 1 122 ? 4.997 -2.155 -20.363 1.00 92.44 122 THR A CA 1
ATOM 999 C C . THR A 1 122 ? 6.238 -2.887 -20.879 1.00 92.44 122 THR A C 1
ATOM 1001 O O . THR A 1 122 ? 6.801 -2.546 -21.916 1.00 92.44 122 THR A O 1
ATOM 1004 N N . HIS A 1 123 ? 6.731 -3.858 -20.117 1.00 90.69 123 HIS A N 1
ATOM 1005 C CA . HIS A 1 123 ? 7.946 -4.596 -20.417 1.00 90.69 123 HIS A CA 1
ATOM 1006 C C . HIS A 1 123 ? 7.876 -6.002 -19.829 1.00 90.69 123 HIS A C 1
ATOM 1008 O O . HIS A 1 123 ? 7.107 -6.288 -18.908 1.00 90.69 123 HIS A O 1
ATOM 1014 N N . SER A 1 124 ? 8.736 -6.875 -20.339 1.00 89.19 124 SER A N 1
ATOM 1015 C CA . SER A 1 124 ? 8.880 -8.233 -19.828 1.00 89.19 124 SER A CA 1
ATOM 1016 C C . SER A 1 124 ? 9.557 -8.247 -18.440 1.00 89.19 124 SER A C 1
ATOM 1018 O O . SER A 1 124 ? 10.269 -7.290 -18.095 1.00 89.19 124 SER A O 1
ATOM 1020 N N . PRO A 1 125 ? 9.361 -9.316 -17.644 1.00 87.94 125 PRO A N 1
ATOM 1021 C CA . PRO A 1 125 ? 10.026 -9.515 -16.355 1.00 87.94 125 PRO A CA 1
ATOM 1022 C C . PRO A 1 125 ? 11.556 -9.510 -16.462 1.00 87.94 125 PRO A C 1
ATOM 1024 O O . PRO A 1 125 ? 12.131 -9.812 -17.510 1.00 87.94 125 PRO A O 1
ATOM 1027 N N . ALA A 1 126 ? 12.234 -9.202 -15.357 1.00 74.62 126 ALA A N 1
ATOM 1028 C CA . ALA A 1 126 ? 13.692 -9.206 -15.322 1.00 74.62 126 ALA A CA 1
ATOM 1029 C C . ALA A 1 126 ? 14.230 -10.650 -15.308 1.00 74.62 126 ALA A C 1
ATOM 1031 O O . ALA A 1 126 ? 14.043 -11.381 -14.336 1.00 74.62 126 ALA A O 1
ATOM 1032 N N . SER A 1 127 ? 14.948 -11.052 -16.361 1.00 68.06 127 SER A N 1
ATOM 1033 C CA . SER A 1 127 ? 15.478 -12.419 -16.511 1.00 68.06 127 SER A CA 1
ATOM 1034 C C . SER A 1 127 ? 16.492 -12.809 -15.427 1.00 68.06 127 SER A C 1
ATOM 1036 O O . SER A 1 127 ? 16.445 -13.923 -14.911 1.00 68.06 127 SER A O 1
ATOM 1038 N N . TYR A 1 128 ? 17.361 -11.878 -15.019 1.00 65.31 128 TYR A N 1
ATOM 1039 C CA . TYR A 1 128 ? 18.495 -12.162 -14.127 1.00 65.31 128 TYR A CA 1
ATOM 1040 C C . TYR A 1 128 ? 18.110 -12.556 -12.692 1.00 65.31 128 TYR A C 1
ATOM 1042 O O . TYR A 1 128 ? 18.925 -13.119 -11.967 1.00 65.31 128 TYR A O 1
ATOM 1050 N N . PHE A 1 129 ? 16.879 -12.281 -12.255 1.00 61.06 129 PHE A N 1
ATOM 1051 C CA . PHE A 1 129 ? 16.426 -12.685 -10.923 1.00 61.06 129 PHE A CA 1
ATOM 1052 C C . PHE A 1 129 ? 15.739 -14.056 -10.899 1.00 61.06 129 PHE A C 1
ATOM 1054 O O . PHE A 1 129 ? 15.811 -14.747 -9.882 1.00 61.06 129 PHE A O 1
ATOM 1061 N N . LEU A 1 130 ? 15.134 -14.493 -12.010 1.00 56.47 130 LEU A N 1
ATOM 1062 C CA . LEU A 1 130 ? 14.502 -15.815 -12.105 1.00 56.47 130 LEU A CA 1
ATOM 1063 C C . LEU A 1 130 ? 15.524 -16.948 -11.925 1.00 56.47 130 LEU A C 1
ATOM 1065 O O . LEU A 1 130 ? 15.198 -17.999 -11.373 1.00 56.47 130 LEU A O 1
ATOM 1069 N N . GLU A 1 131 ? 16.776 -16.723 -12.322 1.00 56.56 131 GLU A N 1
ATOM 1070 C CA . GLU A 1 131 ? 17.876 -17.672 -12.122 1.00 56.56 131 GLU A CA 1
ATOM 1071 C C . GLU A 1 131 ? 18.253 -17.840 -10.641 1.00 56.56 131 GLU A C 1
ATOM 1073 O O . GLU A 1 131 ? 18.534 -18.954 -10.194 1.00 56.56 131 GLU A O 1
ATOM 1078 N N . ASN A 1 132 ? 18.177 -16.768 -9.848 1.00 51.09 132 ASN A N 1
ATOM 1079 C CA . ASN A 1 132 ? 18.500 -16.806 -8.419 1.00 51.09 132 ASN A CA 1
ATOM 1080 C C . ASN A 1 132 ? 17.380 -17.437 -7.572 1.00 51.09 132 ASN A C 1
ATOM 1082 O O . ASN A 1 132 ? 17.677 -18.132 -6.599 1.00 51.09 132 ASN A O 1
ATOM 1086 N N . ILE A 1 133 ? 16.110 -17.287 -7.974 1.00 54.75 133 ILE A N 1
ATOM 1087 C CA . ILE A 1 133 ? 14.961 -17.948 -7.318 1.00 54.75 133 ILE A CA 1
ATOM 1088 C C . ILE A 1 133 ? 15.006 -19.472 -7.525 1.00 54.75 133 ILE A C 1
ATOM 1090 O O . ILE A 1 133 ? 14.704 -20.243 -6.612 1.00 54.75 133 ILE A O 1
ATOM 1094 N N . LYS A 1 134 ? 15.438 -19.938 -8.707 1.00 49.53 134 LYS A N 1
ATOM 1095 C CA . LYS A 1 134 ? 15.615 -21.376 -8.987 1.00 49.53 134 LYS A CA 1
ATOM 1096 C C . LYS A 1 134 ? 16.695 -22.020 -8.109 1.00 49.53 134 LYS A C 1
ATOM 1098 O O . LYS A 1 134 ? 16.562 -23.188 -7.753 1.00 49.53 134 LYS A O 1
ATOM 1103 N N . LYS A 1 135 ? 17.731 -21.266 -7.722 1.00 44.50 135 LYS A N 1
ATOM 1104 C CA . LYS A 1 135 ? 18.781 -21.738 -6.801 1.00 44.50 135 LYS A CA 1
ATOM 1105 C C . LYS A 1 135 ? 18.303 -21.802 -5.347 1.00 44.50 135 LYS A C 1
ATOM 1107 O O . LYS A 1 135 ? 18.658 -22.737 -4.642 1.00 44.50 135 LYS A O 1
ATOM 1112 N N . THR A 1 136 ? 17.456 -20.869 -4.906 1.00 43.06 136 THR A N 1
ATOM 1113 C CA . THR A 1 136 ? 16.934 -20.849 -3.524 1.00 43.06 136 THR A CA 1
ATOM 1114 C C . THR A 1 136 ? 15.878 -21.926 -3.264 1.00 43.06 136 THR A C 1
ATOM 1116 O O . THR A 1 136 ? 15.836 -22.467 -2.162 1.00 43.06 136 THR A O 1
ATOM 1119 N N . ARG A 1 137 ? 15.076 -22.309 -4.270 1.00 46.53 137 ARG A N 1
ATOM 1120 C CA . ARG A 1 137 ? 14.086 -23.400 -4.138 1.00 46.53 137 ARG A CA 1
ATOM 1121 C C . ARG A 1 137 ? 14.694 -24.799 -3.986 1.00 46.53 137 ARG A C 1
ATOM 1123 O O . ARG A 1 137 ? 13.995 -25.685 -3.518 1.00 46.53 137 ARG A O 1
ATOM 1130 N N . LYS A 1 138 ? 15.967 -25.009 -4.342 1.00 38.78 138 LYS A N 1
ATOM 1131 C CA . LYS A 1 138 ? 16.638 -26.305 -4.134 1.00 38.78 138 LYS A CA 1
ATOM 1132 C C . LYS A 1 138 ? 17.114 -26.539 -2.691 1.00 38.78 138 LYS A C 1
ATOM 1134 O O . LYS A 1 138 ? 17.399 -27.679 -2.362 1.00 38.78 138 LYS A O 1
ATOM 1139 N N . ASN A 1 139 ? 17.154 -25.509 -1.834 1.00 42.34 139 ASN A N 1
ATOM 1140 C CA . ASN A 1 139 ? 17.810 -25.581 -0.517 1.00 42.34 139 ASN A CA 1
ATOM 1141 C C . ASN A 1 139 ? 16.907 -25.272 0.698 1.00 42.34 139 ASN A C 1
ATOM 1143 O O . ASN A 1 139 ? 17.427 -24.957 1.765 1.00 42.34 139 ASN A O 1
ATOM 1147 N N . LYS A 1 140 ? 15.573 -25.347 0.590 1.00 38.72 140 LYS A N 1
ATOM 1148 C CA . LYS A 1 140 ? 14.689 -25.245 1.768 1.00 38.72 140 LYS A CA 1
ATOM 1149 C C . LYS A 1 140 ? 13.540 -26.250 1.715 1.00 38.72 140 LYS A C 1
ATOM 1151 O O . LYS A 1 140 ? 12.418 -25.904 1.362 1.00 38.72 140 LYS A O 1
ATOM 1156 N N . GLU A 1 141 ? 13.825 -27.472 2.154 1.00 38.84 141 GLU A N 1
ATOM 1157 C CA . GLU A 1 141 ? 12.900 -28.175 3.041 1.00 38.84 141 GLU A CA 1
ATOM 1158 C C . GLU A 1 141 ? 12.948 -27.464 4.399 1.00 38.84 141 GLU A C 1
ATOM 1160 O O . GLU A 1 141 ? 13.879 -27.669 5.168 1.00 38.84 141 GLU A O 1
ATOM 1165 N N . VAL A 1 142 ? 11.996 -26.574 4.683 1.00 30.94 142 VAL A N 1
ATOM 1166 C CA . VAL A 1 142 ? 11.685 -26.182 6.065 1.00 30.94 142 VAL A CA 1
ATOM 1167 C C . VAL A 1 142 ? 10.178 -25.975 6.170 1.00 30.94 142 VAL A C 1
ATOM 1169 O O . VAL A 1 142 ? 9.597 -25.119 5.505 1.00 30.94 142 VAL A O 1
ATOM 1172 N N . SER A 1 143 ? 9.592 -26.833 7.001 1.00 31.66 143 SER A N 1
ATOM 1173 C CA . SER A 1 143 ? 8.255 -26.847 7.594 1.00 31.66 143 SER A CA 1
ATOM 1174 C C . SER A 1 143 ? 7.437 -25.555 7.496 1.00 31.66 143 SER A C 1
ATOM 1176 O O . SER A 1 143 ? 7.802 -24.519 8.049 1.00 31.66 143 SER A O 1
ATOM 1178 N N . ASN A 1 144 ? 6.267 -25.691 6.875 1.00 34.44 144 ASN A N 1
ATOM 1179 C CA . ASN A 1 144 ? 5.152 -24.750 6.878 1.00 34.44 144 ASN A CA 1
ATOM 1180 C C . ASN A 1 144 ? 4.633 -24.497 8.317 1.00 34.44 144 ASN A C 1
ATOM 1182 O O . ASN A 1 144 ? 4.010 -25.400 8.883 1.00 34.44 144 ASN A O 1
ATOM 1186 N N . PRO A 1 145 ? 4.820 -23.300 8.910 1.00 27.52 145 PRO A N 1
ATOM 1187 C CA . PRO A 1 145 ? 4.321 -23.003 10.250 1.00 27.52 145 PRO A CA 1
ATOM 1188 C C . PRO A 1 145 ? 2.851 -22.541 10.281 1.00 27.52 145 PRO A C 1
ATOM 1190 O O . PRO A 1 145 ? 2.342 -22.251 11.356 1.00 27.52 145 PRO A O 1
ATOM 1193 N N . PHE A 1 146 ? 2.131 -22.510 9.151 1.00 30.28 146 PHE A N 1
ATOM 1194 C CA . PHE A 1 146 ? 0.721 -22.081 9.097 1.00 30.28 146 PHE A CA 1
ATOM 1195 C C . PHE A 1 146 ? -0.292 -23.232 8.991 1.00 30.28 146 PHE A C 1
ATOM 1197 O O . PHE A 1 146 ? -1.428 -23.048 8.563 1.00 30.28 146 PHE A O 1
ATOM 1204 N N . SER A 1 147 ? 0.079 -24.430 9.446 1.00 31.19 147 SER A N 1
ATOM 1205 C CA . SER A 1 147 ? -0.840 -25.570 9.590 1.00 31.19 147 SER A CA 1
ATOM 1206 C C . SER A 1 147 ? -1.559 -25.630 10.950 1.00 31.19 147 SER A C 1
ATOM 1208 O O . SER A 1 147 ? -1.996 -26.700 11.370 1.00 31.19 147 SER A O 1
ATOM 1210 N N . ALA A 1 148 ? -1.738 -24.502 11.642 1.00 32.56 148 ALA A N 1
ATOM 1211 C CA . ALA A 1 148 ? -2.407 -24.477 12.942 1.00 3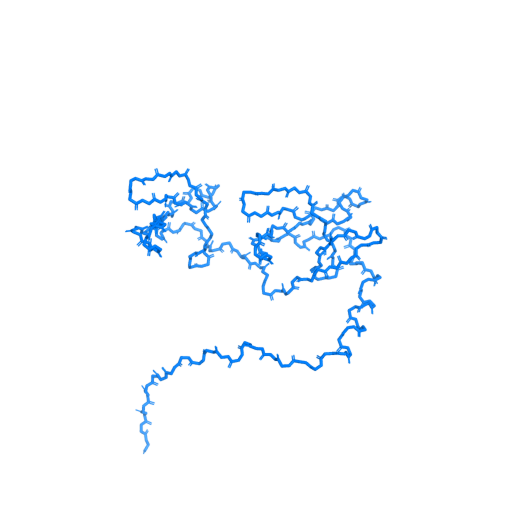2.56 148 ALA A CA 1
ATOM 1212 C C . ALA A 1 148 ? -3.399 -23.314 13.066 1.00 32.56 148 ALA A C 1
ATOM 1214 O O . ALA A 1 148 ? -3.069 -22.262 13.591 1.00 32.56 148 ALA A O 1
ATOM 1215 N N . MET A 1 149 ? -4.627 -23.540 12.594 1.00 25.66 149 MET A N 1
ATOM 1216 C CA . MET A 1 149 ? -5.872 -23.093 13.237 1.00 25.66 149 MET A CA 1
ATOM 1217 C C . MET A 1 149 ? -7.036 -23.871 12.605 1.00 25.66 149 MET A C 1
ATOM 1219 O O . MET A 1 149 ? -7.817 -23.365 11.805 1.00 25.66 149 MET A O 1
ATOM 1223 N N . LYS A 1 150 ? -7.127 -25.163 12.944 1.00 26.16 150 LYS A N 1
ATOM 1224 C CA . LYS A 1 150 ? -8.389 -25.898 12.827 1.00 26.16 150 LYS A CA 1
ATOM 1225 C C . LYS A 1 150 ? -9.266 -25.442 13.988 1.00 26.16 150 LYS A C 1
ATOM 1227 O O . LYS A 1 150 ? -9.023 -25.845 15.122 1.00 26.16 150 LYS A O 1
ATOM 1232 N N . ILE A 1 151 ? -10.256 -24.600 13.712 1.00 28.14 151 ILE A N 1
ATOM 1233 C CA . ILE A 1 151 ? -11.369 -24.416 14.643 1.00 28.14 151 ILE A CA 1
ATOM 1234 C C . ILE A 1 151 ? -12.197 -25.703 14.609 1.00 28.14 151 ILE A C 1
ATOM 1236 O O . ILE A 1 151 ? -12.551 -26.223 13.550 1.00 28.14 151 ILE A O 1
ATOM 1240 N N . THR A 1 152 ? -12.412 -26.246 15.797 1.00 26.91 152 THR A N 1
ATOM 1241 C CA . THR A 1 152 ? -13.141 -27.471 16.098 1.00 26.91 152 THR A CA 1
ATOM 1242 C C . THR A 1 152 ? -14.653 -27.330 15.909 1.00 26.91 152 THR A C 1
ATOM 1244 O O . THR A 1 152 ? -15.238 -26.315 16.265 1.00 26.91 152 THR A O 1
ATOM 1247 N N . SER A 1 153 ? -15.239 -28.430 15.420 1.00 27.56 153 SER A N 1
ATOM 1248 C CA . SER A 1 153 ? -16.625 -28.917 15.535 1.00 27.56 153 SER A CA 1
ATOM 1249 C C . SER A 1 153 ? -17.798 -28.033 15.092 1.00 27.56 153 SER A C 1
ATOM 1251 O O . SER A 1 153 ? -18.160 -27.072 15.763 1.00 27.56 153 SER A O 1
ATOM 1253 N N . VAL A 1 154 ? -18.545 -28.541 14.106 1.00 29.52 154 VAL A N 1
ATOM 1254 C CA . VAL A 1 154 ? -20.014 -28.512 14.141 1.00 29.52 154 VAL A CA 1
ATOM 1255 C C . VAL A 1 154 ? -20.509 -29.927 13.830 1.00 29.52 154 VAL A C 1
ATOM 1257 O O . VAL A 1 154 ? -20.092 -30.536 12.846 1.00 29.52 154 VAL A O 1
ATOM 1260 N N . GLN A 1 155 ? -21.322 -30.478 14.730 1.00 34.69 155 GLN A N 1
ATOM 1261 C CA . GLN A 1 155 ? -21.948 -31.793 14.610 1.00 34.69 155 GLN A CA 1
ATOM 1262 C C . GLN A 1 155 ? -23.015 -31.777 13.508 1.00 34.69 155 GLN A C 1
ATOM 1264 O O . GLN A 1 155 ? -23.817 -30.851 13.434 1.00 34.69 155 GLN A O 1
ATOM 1269 N N . GLY A 1 156 ? -23.059 -32.836 12.700 1.00 28.72 156 GLY A N 1
ATOM 1270 C CA . GLY A 1 156 ? -24.123 -33.090 11.732 1.00 28.72 156 GLY A CA 1
ATOM 1271 C C . GLY A 1 156 ? -24.239 -34.586 11.478 1.00 28.72 156 GLY A C 1
ATOM 1272 O O . GLY A 1 156 ? -23.653 -35.102 10.534 1.00 28.72 156 GLY A O 1
ATOM 1273 N N . ASN A 1 157 ? -24.939 -35.286 12.370 1.00 34.06 157 ASN A N 1
ATOM 1274 C CA . ASN A 1 157 ? -25.269 -36.699 12.222 1.00 34.06 157 ASN A CA 1
ATOM 1275 C C . ASN A 1 157 ? -26.555 -36.790 11.380 1.00 34.06 157 ASN A C 1
ATOM 1277 O O . ASN A 1 157 ? -27.606 -36.349 11.841 1.00 34.06 157 ASN A O 1
ATOM 1281 N N . MET A 1 158 ? -26.483 -37.323 10.158 1.00 34.84 158 MET A N 1
ATOM 1282 C CA . MET A 1 158 ? -27.660 -37.791 9.415 1.00 34.84 158 MET A CA 1
ATOM 1283 C C . MET A 1 158 ? -27.549 -39.301 9.233 1.00 34.84 158 MET A C 1
ATOM 1285 O O . MET A 1 158 ? -26.488 -39.812 8.881 1.00 34.84 158 MET A O 1
ATOM 1289 N N . GLY A 1 159 ? -28.640 -39.981 9.578 1.00 36.84 159 GLY A N 1
ATOM 1290 C CA . GLY A 1 159 ? -28.718 -41.421 9.754 1.00 36.84 159 GLY A CA 1
ATOM 1291 C C . GLY A 1 159 ? -28.752 -42.237 8.467 1.00 36.84 159 GLY A C 1
ATOM 1292 O O . GLY A 1 159 ? -29.044 -41.734 7.380 1.00 36.84 159 GLY A O 1
ATOM 1293 N N . GLY A 1 160 ? -28.492 -43.523 8.672 1.00 33.12 160 GLY A N 1
ATOM 1294 C CA . GLY A 1 160 ? -28.802 -44.657 7.812 1.00 33.12 160 GLY A CA 1
ATOM 1295 C C . GLY A 1 160 ? -29.163 -45.823 8.716 1.00 33.12 160 GLY A C 1
ATOM 1296 O O . GLY A 1 160 ? -28.453 -45.981 9.736 1.00 33.12 160 GLY A O 1
#

Radius of gyration: 20.72 Å; chains: 1; bounding box: 53×57×46 Å

Sequence (160 aa):
MLNNYTYSQHFDLRLGVRYRCTQEKLKCKASVIYDENTGTLVKVNDNHNHEPPEYFCDKAVLMVKGRNGKDLLMLDGYTYYQHKLLRDGYRWSCTQMGSRSCRGFLHVTNDMLVVRAKTEHTHSPASYFLENIKKTRKNKEVSNPFSAMKITSVQGNMGG